Protein AF-A0A392RIN4-F1 (afdb_monomer)

Secondary structure (DSSP, 8-state):
---------------------PPP---------PPPPPPPPP-------TTS--------GGGTSTTHHHHS-----HHHHHHHH---GGGG--

Organism: NCBI:txid97028

Solvent-accessible surface area (backbone atoms only — not comparable to full-atom values): 7156 Å² total; per-residue (Å²): 145,85,87,84,78,75,94,73,92,75,85,83,79,89,72,78,89,77,81,82,80,76,83,88,81,80,76,82,85,86,70,75,91,68,84,74,76,84,79,76,84,75,91,72,84,75,76,78,63,85,80,56,80,70,82,77,81,78,73,64,66,66,80,76,40,84,66,39,54,79,77,52,62,81,88,66,56,81,90,47,39,61,66,73,71,57,60,53,73,79,81,72,76,125

Mean predicted aligned error: 20.98 Å

Sequence (94 aa):
KNKAKGRTTVLSQSGGPGSSSSPGGGHACSSEPKETPQKRQRQDDSVVDLTAGEPKFLLPNCFGARGFFEKFPPRVPDSEKSIILGMTPDARET

Radius of gyration: 28.67 Å; Cα contacts (8 Å, |Δi|>4): 8; chains: 1; bounding box: 62×63×62 Å

Foldseek 3Di:
DDDDDDDDDDPPPPDDPPDDDDDDDDPDPPDDDDDDPDDDDDPPVPDDDPVPPDDPDDDDCLVVDPCSCVVVPDDDPPVCCCVPVVPDPVNVPD

pLDDT: mean 71.5, std 14.83, range [40.31, 94.88]

Structure (mmCIF, N/CA/C/O backbone):
data_AF-A0A392RIN4-F1
#
_entry.id   AF-A0A392RIN4-F1
#
loop_
_atom_site.group_PDB
_atom_site.id
_atom_site.type_symbol
_atom_site.label_atom_id
_atom_site.label_alt_id
_atom_site.label_comp_id
_atom_site.label_asym_id
_atom_site.label_entity_id
_atom_site.label_seq_id
_atom_site.pdbx_PDB_ins_code
_atom_site.Cartn_x
_atom_site.Cartn_y
_atom_site.Cartn_z
_atom_site.occupancy
_atom_site.B_iso_or_equiv
_atom_site.auth_seq_id
_atom_site.auth_comp_id
_atom_site.auth_asym_id
_atom_site.auth_atom_id
_atom_site.pdbx_PDB_model_num
ATOM 1 N N . LYS A 1 1 ? -6.972 41.770 -29.874 1.00 41.69 1 LYS A N 1
ATOM 2 C CA . LYS A 1 1 ? -5.550 41.869 -29.457 1.00 41.69 1 LYS A CA 1
ATOM 3 C C . LYS A 1 1 ? -5.348 41.019 -28.204 1.00 41.69 1 LYS A C 1
ATOM 5 O O . LYS A 1 1 ? -5.529 41.510 -27.102 1.00 41.69 1 LYS A O 1
ATOM 10 N N . ASN A 1 2 ? -5.043 39.740 -28.376 1.00 44.31 2 ASN A N 1
ATOM 11 C CA . ASN A 1 2 ? -4.777 38.770 -27.316 1.00 44.31 2 ASN A CA 1
ATOM 12 C C . ASN A 1 2 ? -3.323 38.300 -27.461 1.00 44.31 2 ASN A C 1
ATOM 14 O O . ASN A 1 2 ? -2.923 37.766 -28.490 1.00 44.31 2 ASN A O 1
ATOM 18 N N .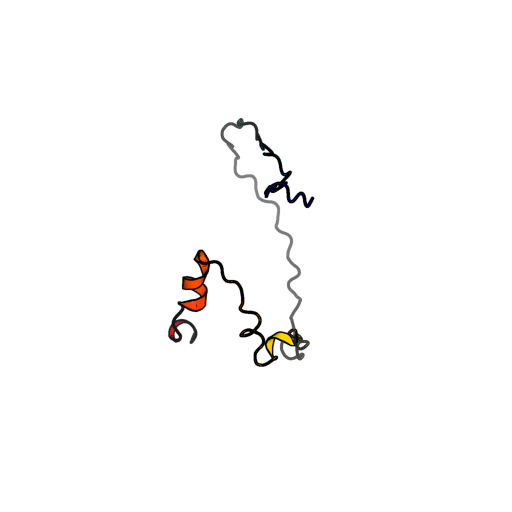 LYS A 1 3 ? -2.511 38.574 -26.440 1.00 43.00 3 LYS A N 1
ATOM 19 C CA . LYS A 1 3 ? -1.100 38.194 -26.359 1.00 43.00 3 LYS A CA 1
ATOM 20 C C . LYS A 1 3 ? -1.009 36.945 -25.487 1.00 43.00 3 LYS A C 1
ATOM 22 O O . LYS A 1 3 ? -1.064 37.063 -24.271 1.00 43.00 3 LYS A O 1
ATOM 27 N N . ALA A 1 4 ? -0.857 35.771 -26.093 1.00 50.81 4 ALA A N 1
ATOM 28 C CA . ALA A 1 4 ? -0.415 34.572 -25.385 1.00 50.81 4 ALA A CA 1
ATOM 29 C C . ALA A 1 4 ? 1.049 34.330 -25.766 1.00 50.81 4 ALA A C 1
ATOM 31 O O . ALA A 1 4 ? 1.366 33.853 -26.853 1.00 50.81 4 ALA A O 1
ATOM 32 N N . LYS A 1 5 ? 1.947 34.789 -24.894 1.00 50.38 5 LYS A N 1
ATOM 33 C CA . LYS A 1 5 ? 3.396 34.688 -25.046 1.00 50.38 5 LYS A CA 1
ATOM 34 C C . LYS A 1 5 ? 3.859 33.409 -24.355 1.00 50.38 5 LYS A C 1
ATOM 36 O O . LYS A 1 5 ? 3.656 33.284 -23.159 1.00 50.38 5 LYS A O 1
ATOM 41 N N . GLY A 1 6 ? 4.502 32.532 -25.123 1.00 46.00 6 GLY A N 1
ATOM 42 C CA . GLY A 1 6 ? 5.620 31.699 -24.678 1.00 46.00 6 GLY A CA 1
ATOM 43 C C . GLY A 1 6 ? 5.348 30.695 -23.560 1.00 46.00 6 GLY A C 1
ATOM 44 O O . GLY A 1 6 ? 5.312 31.027 -22.384 1.00 46.00 6 GLY A O 1
ATOM 45 N N . ARG A 1 7 ? 5.300 29.426 -23.955 1.00 52.88 7 ARG A N 1
ATOM 46 C CA . ARG A 1 7 ? 5.615 28.273 -23.115 1.00 52.88 7 ARG A CA 1
ATOM 47 C C . ARG A 1 7 ? 7.058 28.407 -22.606 1.00 52.88 7 ARG A C 1
ATOM 49 O O . ARG A 1 7 ? 7.981 28.353 -23.413 1.00 52.88 7 ARG A O 1
ATOM 56 N N . THR A 1 8 ? 7.241 28.532 -21.293 1.00 48.03 8 THR A N 1
ATOM 57 C CA . THR A 1 8 ? 8.561 28.431 -20.654 1.00 48.03 8 THR A CA 1
ATOM 58 C C . THR A 1 8 ? 8.460 27.525 -19.435 1.00 48.03 8 THR A C 1
ATOM 60 O O . THR A 1 8 ? 7.909 27.891 -18.401 1.00 48.03 8 THR A O 1
ATOM 63 N N . THR A 1 9 ? 8.999 26.319 -19.583 1.00 53.25 9 THR A N 1
ATOM 64 C CA . THR A 1 9 ? 9.421 25.460 -18.481 1.00 53.25 9 THR A CA 1
ATOM 65 C C . THR A 1 9 ? 10.557 26.168 -17.753 1.00 53.25 9 THR A C 1
ATOM 67 O O . THR A 1 9 ? 11.596 26.413 -18.359 1.00 53.25 9 THR A O 1
ATOM 70 N N . VAL A 1 10 ? 10.388 26.475 -16.468 1.00 46.28 10 VAL A N 1
ATOM 71 C CA . VAL A 1 10 ? 11.530 26.732 -15.583 1.00 46.28 10 VAL A CA 1
ATOM 72 C C . VAL A 1 10 ? 11.347 25.875 -14.342 1.00 46.28 10 VAL A C 1
ATOM 74 O O . VAL A 1 10 ? 10.593 26.187 -13.426 1.00 46.28 10 VAL A O 1
ATOM 77 N N . LEU A 1 11 ? 12.014 24.728 -14.390 1.00 53.56 11 LEU A N 1
ATOM 78 C CA . LEU A 1 11 ? 12.331 23.894 -13.249 1.00 53.56 11 LEU A CA 1
ATOM 79 C C . LEU A 1 11 ? 13.356 24.667 -12.409 1.00 53.56 11 LEU A C 1
ATOM 81 O O . LEU A 1 11 ? 14.539 24.663 -12.731 1.00 53.56 11 LEU A O 1
ATOM 85 N N . SER A 1 12 ? 12.918 25.352 -11.356 1.00 40.31 12 SER A N 1
ATOM 86 C CA . SER A 1 12 ? 13.838 25.957 -10.387 1.00 40.31 12 SER A CA 1
ATOM 87 C C . SER A 1 12 ? 14.127 24.955 -9.274 1.00 40.31 12 SER A C 1
ATOM 89 O O . SER A 1 12 ? 13.586 25.043 -8.177 1.00 40.31 12 SER A O 1
ATOM 91 N N . GLN A 1 13 ? 14.967 23.964 -9.579 1.00 53.97 13 GLN A N 1
ATOM 92 C CA . GLN A 1 13 ? 15.692 23.203 -8.564 1.00 53.97 13 GLN A CA 1
ATOM 93 C C . GLN A 1 13 ? 16.913 24.033 -8.156 1.00 53.97 13 GLN A C 1
ATOM 95 O O . GLN A 1 13 ? 17.931 24.029 -8.842 1.00 53.97 13 GLN A O 1
ATOM 100 N N . SER A 1 14 ? 16.822 24.774 -7.054 1.00 57.53 14 SER A N 1
ATOM 101 C CA . SER A 1 14 ? 17.998 25.370 -6.415 1.00 57.53 14 SER A CA 1
ATOM 102 C C . SER A 1 14 ? 18.498 24.435 -5.314 1.00 57.53 14 SER A C 1
ATOM 104 O O . SER A 1 14 ? 18.189 24.616 -4.139 1.00 57.53 14 SER A O 1
ATOM 106 N N . GLY A 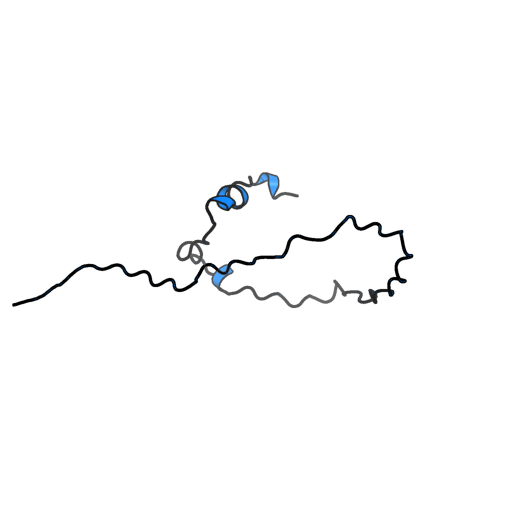1 15 ? 19.252 23.413 -5.711 1.00 52.22 15 GLY A N 1
ATOM 107 C CA . GLY A 1 15 ? 20.066 22.590 -4.821 1.00 52.22 15 GLY A CA 1
ATOM 108 C C . GLY A 1 15 ? 21.435 22.449 -5.466 1.00 52.22 15 GLY A C 1
ATOM 109 O O . GLY A 1 15 ? 21.604 21.646 -6.377 1.00 52.22 15 GLY A O 1
ATOM 110 N N . GLY A 1 16 ? 22.372 23.318 -5.085 1.00 59.19 16 GLY A N 1
ATOM 111 C CA . GLY A 1 16 ? 23.713 23.336 -5.661 1.00 59.19 16 GLY A CA 1
ATOM 112 C C . GLY A 1 16 ? 24.500 22.052 -5.359 1.00 59.19 16 GLY A C 1
ATOM 113 O O . GLY A 1 16 ? 24.191 21.354 -4.390 1.00 59.19 16 GLY A O 1
ATOM 114 N N . PRO A 1 17 ? 25.535 21.741 -6.158 1.00 61.47 17 PRO A N 1
ATOM 115 C CA . PRO A 1 17 ? 26.454 20.650 -5.875 1.00 61.47 17 PRO A CA 1
ATOM 116 C C . PRO A 1 17 ? 27.266 20.994 -4.622 1.00 61.47 17 PRO A C 1
ATOM 118 O O . PRO A 1 17 ? 28.251 21.727 -4.674 1.00 61.47 17 PRO A O 1
ATOM 121 N N . GLY A 1 18 ? 26.836 20.477 -3.473 1.00 45.66 18 GLY A N 1
ATOM 122 C CA . GLY A 1 18 ? 27.663 20.435 -2.276 1.00 45.66 18 GLY A CA 1
ATOM 123 C C . GLY A 1 18 ? 28.785 19.429 -2.501 1.00 45.66 18 GLY A C 1
ATOM 124 O O . GLY A 1 18 ? 28.592 18.231 -2.309 1.00 45.66 18 GLY A O 1
ATOM 125 N N . SER A 1 19 ? 29.950 19.898 -2.948 1.00 56.91 19 SER A N 1
ATOM 126 C CA . SER A 1 19 ? 31.160 19.083 -2.957 1.00 56.91 19 SER A CA 1
ATOM 127 C C . SER A 1 19 ? 31.575 18.816 -1.509 1.00 56.91 19 SER A C 1
ATOM 129 O O . SER A 1 19 ? 32.053 19.717 -0.820 1.00 56.91 19 SER A O 1
ATOM 131 N N . SER A 1 20 ? 31.403 17.586 -1.035 1.00 61.38 20 SER A N 1
ATOM 132 C CA . SER A 1 20 ? 32.101 17.120 0.161 1.00 61.38 20 SER A CA 1
ATOM 133 C C . SER A 1 20 ? 33.513 16.714 -0.251 1.00 61.38 20 SER A C 1
ATOM 135 O O . SER A 1 20 ? 33.708 15.686 -0.898 1.00 61.38 20 SER A O 1
ATOM 137 N N . SER A 1 21 ? 34.498 17.543 0.079 1.00 63.41 21 SER A N 1
ATOM 138 C CA . SER A 1 21 ? 35.916 17.205 -0.022 1.00 63.41 21 SER A CA 1
ATOM 139 C C . SER A 1 21 ? 36.409 16.747 1.351 1.00 63.41 21 SER A C 1
ATOM 141 O O . SER A 1 21 ? 36.700 17.574 2.215 1.00 63.41 21 SER A O 1
ATOM 143 N N . SER A 1 22 ? 36.497 15.437 1.575 1.00 64.50 22 SER A N 1
ATOM 144 C CA . SER A 1 22 ? 37.237 14.897 2.721 1.00 64.50 22 SER A CA 1
ATOM 145 C C . SER A 1 22 ? 38.731 14.880 2.377 1.00 64.50 22 SER A C 1
ATOM 147 O O . SER A 1 22 ? 39.086 14.385 1.305 1.00 64.50 22 SER A O 1
ATOM 149 N N . PRO A 1 23 ? 39.623 15.419 3.226 1.00 63.94 23 PRO A N 1
ATOM 150 C CA . PRO A 1 23 ? 41.049 15.396 2.941 1.00 63.94 23 PRO A CA 1
ATOM 151 C C . PRO A 1 23 ? 41.555 13.952 2.997 1.00 63.94 23 PRO A C 1
ATOM 153 O O . PRO A 1 23 ? 41.356 13.245 3.984 1.00 63.94 23 PRO A O 1
ATOM 156 N N . GLY A 1 24 ? 42.211 13.512 1.924 1.00 56.53 24 GLY A N 1
ATOM 157 C CA . GLY A 1 24 ? 43.036 12.313 1.952 1.00 56.53 24 GLY A CA 1
ATOM 158 C C . GLY A 1 24 ? 44.255 12.549 2.842 1.00 56.53 24 GLY A C 1
ATOM 159 O O . GLY A 1 24 ? 44.967 13.536 2.671 1.00 56.53 24 GLY A O 1
ATOM 160 N N . GLY A 1 25 ? 44.495 11.642 3.786 1.00 58.16 25 GLY A N 1
ATOM 161 C CA . GLY A 1 25 ? 45.705 11.635 4.604 1.00 58.16 25 GLY A CA 1
ATOM 162 C C . GLY A 1 25 ? 45.528 10.813 5.875 1.00 58.16 25 GLY A C 1
ATOM 163 O O . GLY A 1 25 ? 44.770 11.195 6.758 1.00 58.16 25 GLY A O 1
ATOM 164 N N . GLY A 1 26 ? 46.235 9.688 5.977 1.00 56.72 26 GLY A N 1
ATOM 165 C CA . GLY A 1 26 ? 46.234 8.878 7.193 1.00 56.72 26 GLY A CA 1
ATOM 166 C C . GLY A 1 26 ? 46.852 7.504 6.996 1.00 56.72 26 GLY A C 1
ATOM 167 O O . GLY A 1 26 ? 46.145 6.525 6.809 1.00 56.72 26 GLY A O 1
ATOM 168 N N . HIS A 1 27 ? 48.181 7.481 7.007 1.00 58.53 27 HIS A N 1
ATOM 169 C CA . HIS A 1 27 ? 49.072 6.335 7.175 1.00 58.53 27 HIS A CA 1
ATOM 170 C C . HIS A 1 27 ? 48.479 5.168 7.996 1.00 58.53 27 HIS A C 1
ATOM 172 O O . HIS A 1 27 ? 47.787 5.390 8.987 1.00 58.53 27 HIS A O 1
ATOM 178 N N . ALA A 1 28 ? 48.807 3.939 7.578 1.00 56.41 28 ALA A N 1
ATOM 179 C CA . ALA A 1 28 ? 48.491 2.659 8.213 1.00 56.41 28 ALA A CA 1
ATOM 180 C C . ALA A 1 28 ? 48.208 2.751 9.726 1.00 56.41 28 ALA A C 1
ATOM 182 O O . ALA A 1 28 ? 49.069 3.150 10.515 1.00 56.41 28 ALA A O 1
ATOM 183 N N . CYS A 1 29 ? 47.003 2.342 10.132 1.00 55.41 29 CYS A N 1
ATOM 184 C CA . CYS A 1 29 ? 46.654 2.195 11.539 1.00 55.41 29 CYS A CA 1
ATOM 185 C C . CYS A 1 29 ? 47.308 0.916 12.079 1.00 55.41 29 CYS A C 1
ATOM 187 O O . CYS A 1 29 ? 46.694 -0.148 12.103 1.00 55.41 29 CYS A O 1
ATOM 189 N N . SER A 1 30 ? 48.568 1.018 12.502 1.00 64.50 30 SER A N 1
ATOM 190 C CA . SER A 1 30 ? 49.155 0.043 13.420 1.00 64.50 30 SER A CA 1
ATOM 191 C C . SER A 1 30 ? 48.516 0.261 14.789 1.00 64.50 30 SER A C 1
ATOM 193 O O . SER A 1 30 ? 49.021 1.029 15.605 1.00 64.50 30 SER A O 1
ATOM 195 N N . SER A 1 31 ? 47.357 -0.351 15.015 1.00 66.31 31 SER A N 1
ATOM 196 C CA . SER A 1 31 ? 46.756 -0.439 16.342 1.00 66.31 31 SER A CA 1
ATOM 197 C C . SER A 1 31 ? 47.092 -1.811 16.914 1.00 66.31 31 SER A C 1
ATOM 199 O O . SER A 1 31 ? 46.585 -2.833 16.458 1.00 66.31 31 SER A O 1
ATOM 201 N N . GLU A 1 32 ? 47.996 -1.842 17.893 1.00 71.81 32 GLU A N 1
ATOM 202 C CA . GLU A 1 32 ? 48.180 -3.028 18.727 1.00 71.81 32 GLU A CA 1
ATOM 203 C C . GLU A 1 32 ? 46.849 -3.354 19.434 1.00 71.81 32 GLU A C 1
ATOM 205 O O . GLU A 1 32 ? 46.136 -2.419 19.828 1.00 71.81 32 GLU A O 1
ATOM 210 N N . PRO A 1 33 ? 46.474 -4.638 19.603 1.00 64.00 33 PRO A N 1
ATOM 211 C CA . PRO A 1 33 ? 45.216 -5.000 20.247 1.00 64.00 33 PRO A CA 1
ATOM 212 C C . PRO A 1 33 ? 45.229 -4.575 21.720 1.00 64.00 33 PRO A C 1
ATOM 214 O O . PRO A 1 33 ? 45.765 -5.262 22.586 1.00 64.00 33 PRO A O 1
ATOM 217 N N . LYS A 1 34 ? 44.639 -3.417 22.019 1.00 74.31 34 LYS A N 1
ATOM 218 C CA . LYS A 1 34 ? 44.371 -2.988 23.391 1.00 74.31 34 LYS A CA 1
ATOM 219 C C . LYS A 1 34 ? 43.118 -3.706 23.889 1.00 74.31 34 LYS A C 1
ATOM 221 O O . LYS A 1 34 ? 42.113 -3.732 23.181 1.00 74.31 34 LYS A O 1
ATOM 226 N N . GLU A 1 35 ? 43.187 -4.279 25.092 1.00 77.00 35 GLU A N 1
ATOM 227 C CA . GLU A 1 35 ? 42.070 -4.992 25.720 1.00 77.00 35 GLU A CA 1
ATOM 228 C C . GLU A 1 35 ? 40.794 -4.138 25.680 1.00 77.00 35 GLU A C 1
ATOM 230 O O . GLU A 1 35 ? 40.776 -2.977 26.103 1.00 77.00 35 GLU A O 1
ATOM 235 N N . THR A 1 36 ? 39.731 -4.707 25.110 1.00 74.62 36 THR A N 1
ATOM 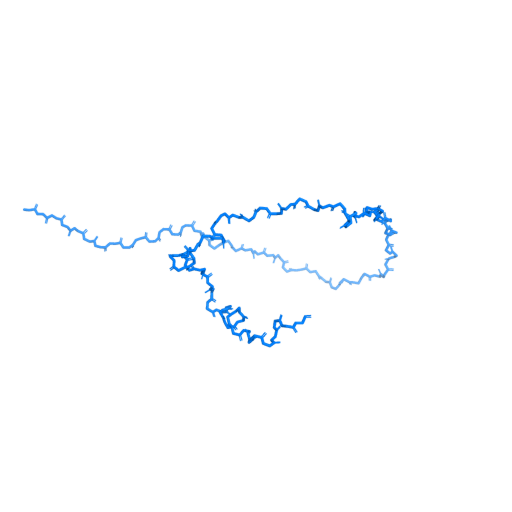236 C CA . THR A 1 36 ? 38.440 -4.036 24.977 1.00 74.62 36 THR A CA 1
ATOM 237 C C . THR A 1 36 ? 37.814 -3.814 26.354 1.00 74.62 36 THR A C 1
ATOM 239 O O . THR A 1 36 ? 37.720 -4.776 27.118 1.00 74.62 36 THR A O 1
ATOM 242 N N . PRO A 1 37 ? 37.322 -2.598 26.666 1.00 81.62 37 PRO A N 1
ATOM 243 C CA . PRO A 1 37 ? 36.637 -2.317 27.924 1.00 81.62 37 PRO A CA 1
ATOM 244 C C . PRO A 1 37 ? 35.506 -3.311 28.206 1.00 81.62 37 PRO A C 1
ATOM 246 O O . PRO A 1 37 ? 34.760 -3.684 27.297 1.00 81.62 37 PRO A O 1
ATOM 249 N N . GLN A 1 38 ? 35.356 -3.703 29.475 1.00 83.00 38 GLN A N 1
ATOM 250 C CA . GLN A 1 38 ? 34.326 -4.651 29.895 1.00 83.00 38 GLN A CA 1
ATOM 251 C C . GLN A 1 38 ? 32.929 -4.179 29.454 1.00 83.00 38 GLN A C 1
ATOM 253 O O . GLN A 1 38 ? 32.481 -3.074 29.778 1.00 83.00 38 GLN A O 1
ATOM 258 N N . LYS A 1 39 ? 32.227 -5.031 28.699 1.00 81.00 39 LYS A N 1
ATOM 259 C CA . LYS A 1 39 ? 30.869 -4.758 28.224 1.00 81.00 39 LYS A CA 1
ATOM 260 C C . LYS A 1 39 ? 29.926 -4.780 29.432 1.00 81.00 39 LYS A C 1
ATOM 262 O O . LYS A 1 39 ? 29.821 -5.799 30.107 1.00 81.00 39 LYS A O 1
ATOM 267 N N . ARG A 1 40 ? 29.237 -3.668 29.711 1.00 82.19 40 ARG A N 1
ATOM 268 C CA . ARG A 1 40 ? 28.214 -3.621 30.770 1.00 82.19 40 ARG A CA 1
ATOM 269 C C . ARG A 1 40 ? 27.137 -4.672 30.493 1.00 82.19 40 ARG A C 1
ATOM 271 O O . ARG A 1 40 ? 26.693 -4.801 29.350 1.00 82.19 40 ARG A O 1
ATOM 278 N N . GLN A 1 41 ? 26.712 -5.386 31.534 1.00 81.56 41 GLN A N 1
ATOM 279 C CA . GLN A 1 41 ? 25.596 -6.323 31.449 1.00 81.56 41 GLN A CA 1
ATOM 280 C C . GLN A 1 41 ? 24.331 -5.556 31.051 1.00 81.56 41 GLN A C 1
ATOM 282 O O . GLN A 1 41 ? 23.981 -4.544 31.664 1.00 81.56 41 GLN A O 1
ATOM 287 N N . ARG A 1 42 ? 23.682 -6.000 29.973 1.00 81.50 42 ARG A N 1
ATOM 288 C CA . ARG A 1 42 ? 22.388 -5.466 29.546 1.00 81.50 42 ARG A CA 1
ATOM 289 C C . ARG A 1 42 ? 21.348 -5.938 30.565 1.00 81.50 42 ARG A C 1
ATOM 291 O O . ARG A 1 42 ? 21.334 -7.123 30.879 1.00 81.50 42 ARG A O 1
ATOM 298 N N . GLN A 1 43 ? 20.509 -5.036 31.078 1.00 77.25 43 GLN A N 1
ATOM 299 C CA . GLN A 1 43 ? 19.269 -5.463 31.730 1.00 77.25 43 GLN A CA 1
ATOM 300 C C . GLN A 1 43 ? 18.379 -6.046 30.635 1.00 77.25 43 GLN A C 1
ATOM 302 O O . GLN A 1 43 ? 17.853 -5.302 29.809 1.00 77.25 43 GLN A O 1
ATOM 307 N N . ASP A 1 44 ? 18.308 -7.370 30.584 1.00 70.81 44 ASP A N 1
ATOM 308 C CA . ASP A 1 44 ? 17.472 -8.118 29.641 1.00 70.81 44 ASP A CA 1
ATOM 309 C C . ASP A 1 44 ? 16.277 -8.775 30.357 1.00 70.81 44 ASP A C 1
ATOM 311 O O . ASP A 1 44 ? 15.491 -9.478 29.744 1.00 70.81 44 ASP A O 1
ATOM 315 N N . ASP A 1 45 ? 16.085 -8.499 31.653 1.00 68.44 45 ASP A N 1
ATOM 316 C CA . ASP A 1 45 ? 15.086 -9.163 32.508 1.00 68.44 45 ASP A CA 1
ATOM 317 C C . ASP A 1 45 ? 13.631 -8.730 32.236 1.00 68.44 45 ASP A C 1
ATOM 319 O O . ASP A 1 45 ? 12.718 -9.041 33.002 1.00 68.44 45 ASP A O 1
ATOM 323 N N . SER A 1 46 ? 13.387 -8.005 31.143 1.00 70.94 46 SER A N 1
ATOM 324 C CA . SER A 1 46 ? 12.039 -7.672 30.690 1.00 70.94 46 SER A CA 1
ATOM 325 C C . SER A 1 46 ? 11.411 -8.886 30.004 1.00 70.94 46 SER A C 1
ATOM 327 O O . SER A 1 46 ? 11.407 -8.989 28.776 1.00 70.94 46 SER A O 1
ATOM 329 N N . VAL A 1 47 ? 10.842 -9.795 30.793 1.00 75.88 47 VAL A N 1
ATOM 330 C CA . VAL A 1 47 ? 9.995 -10.875 30.276 1.00 75.88 47 VAL A CA 1
ATOM 331 C C . VAL A 1 47 ? 8.681 -10.258 29.791 1.00 75.88 47 VAL A C 1
ATOM 333 O O . VAL A 1 47 ? 7.854 -9.829 30.593 1.00 75.88 47 VAL A O 1
ATOM 336 N N . VAL A 1 48 ? 8.507 -10.173 28.471 1.00 77.62 48 VAL A N 1
ATOM 337 C CA . VAL A 1 48 ? 7.233 -9.777 27.859 1.00 77.62 48 VAL A CA 1
ATOM 338 C C . VAL A 1 48 ? 6.251 -10.928 28.053 1.00 77.62 48 VAL A C 1
ATOM 340 O O . VAL A 1 48 ? 6.493 -12.042 27.585 1.00 77.62 48 VAL A O 1
ATOM 343 N N . ASP A 1 49 ? 5.164 -10.674 28.778 1.00 77.19 49 ASP A N 1
ATOM 344 C CA . ASP A 1 49 ? 4.090 -11.644 28.958 1.00 77.19 49 ASP A CA 1
ATO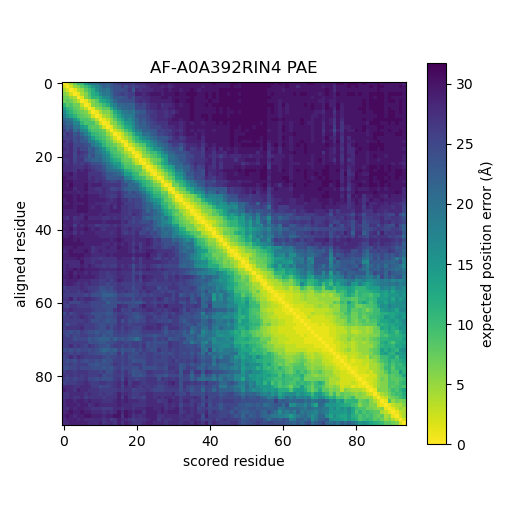M 345 C C . ASP A 1 49 ? 3.307 -11.803 27.649 1.00 77.19 49 ASP A C 1
ATOM 347 O O . ASP A 1 49 ? 2.474 -10.972 27.307 1.00 77.19 49 ASP A O 1
ATOM 351 N N . LEU A 1 50 ? 3.560 -12.897 26.931 1.00 77.25 50 LEU A N 1
ATOM 352 C CA . LEU A 1 50 ? 2.866 -13.229 25.682 1.00 77.25 50 LEU A CA 1
ATOM 353 C C . LEU A 1 50 ? 1.400 -13.656 25.908 1.00 77.25 50 LEU A C 1
ATOM 355 O O . LEU A 1 50 ? 0.663 -13.845 24.939 1.00 77.25 50 LEU A O 1
ATOM 359 N N . THR A 1 51 ? 0.987 -13.866 27.166 1.00 74.19 51 THR A N 1
ATOM 360 C CA . THR A 1 51 ? -0.394 -14.209 27.548 1.00 74.19 51 THR A CA 1
ATOM 361 C C . THR A 1 51 ? -1.235 -12.977 27.870 1.00 74.19 51 THR A C 1
ATOM 363 O O . THR A 1 51 ? -2.461 -13.015 27.716 1.00 74.19 51 THR A O 1
ATOM 366 N N . ALA A 1 52 ? -0.595 -11.862 28.238 1.00 75.44 52 ALA A N 1
ATOM 367 C CA . ALA A 1 52 ? -1.230 -10.559 28.224 1.00 75.44 52 ALA A CA 1
ATOM 368 C C . ALA A 1 52 ? -1.556 -10.227 26.766 1.00 75.44 52 ALA A C 1
ATOM 370 O O . ALA A 1 52 ? -0.677 -10.135 25.915 1.00 75.44 52 ALA A O 1
ATOM 371 N N . GLY A 1 53 ? -2.846 -10.104 26.453 1.00 75.19 53 GLY A N 1
ATOM 372 C CA . GLY A 1 53 ? -3.273 -9.749 25.107 1.00 75.19 53 GLY 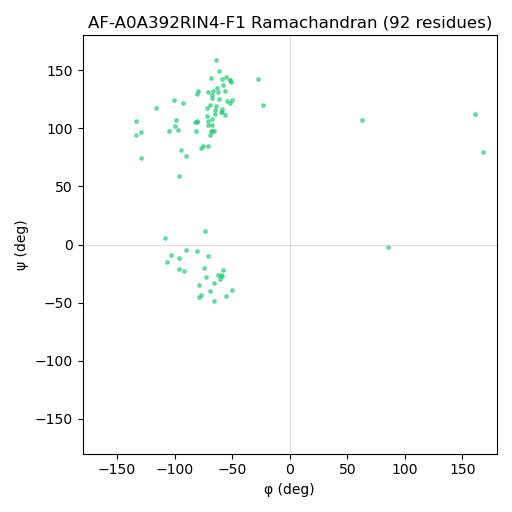A CA 1
ATOM 373 C C . GLY A 1 53 ? -2.627 -8.431 24.692 1.00 75.19 53 GLY A C 1
ATOM 374 O O . GLY A 1 53 ? -2.959 -7.384 25.248 1.00 75.19 53 GLY A O 1
ATOM 375 N N . GLU A 1 54 ? -1.719 -8.496 23.721 1.00 78.38 54 GLU A N 1
ATOM 376 C CA . GLU A 1 54 ? -1.086 -7.318 23.141 1.00 78.38 54 GLU A CA 1
ATOM 377 C C . GLU A 1 54 ? -2.160 -6.314 22.691 1.00 78.38 54 GLU A C 1
ATOM 379 O O . GLU A 1 54 ? -3.208 -6.715 22.153 1.00 78.38 54 GLU A O 1
ATOM 384 N N . PRO A 1 55 ? -1.935 -5.000 22.875 1.00 79.62 55 PRO A N 1
ATOM 385 C CA . PRO A 1 55 ? -2.799 -3.990 22.292 1.00 79.62 55 PRO A CA 1
ATOM 386 C C . PRO A 1 55 ? -2.953 -4.272 20.798 1.00 79.62 55 PRO A C 1
ATOM 388 O O . PRO A 1 55 ? -1.970 -4.328 20.057 1.00 79.62 55 PRO A O 1
ATOM 391 N N . LYS A 1 56 ? -4.195 -4.461 20.336 1.00 79.38 56 LYS A N 1
ATOM 392 C CA . LYS A 1 56 ? -4.455 -4.685 18.911 1.00 79.38 56 LYS A CA 1
ATOM 393 C C . LYS A 1 56 ? -3.937 -3.478 18.144 1.00 79.38 56 LYS A C 1
ATOM 395 O O . LYS A 1 56 ? -4.475 -2.379 18.280 1.00 79.38 56 LYS A O 1
ATOM 400 N N . PHE A 1 57 ? -2.909 -3.692 17.332 1.00 79.81 57 PHE A N 1
ATOM 401 C CA . PHE A 1 57 ? -2.419 -2.670 16.427 1.00 79.81 57 PHE A CA 1
ATOM 402 C C . PHE A 1 57 ? -3.555 -2.278 15.476 1.00 79.81 57 PHE A C 1
ATOM 404 O O . PHE A 1 57 ? -4.042 -3.095 14.692 1.00 79.81 57 PHE A O 1
ATOM 411 N N . LEU A 1 58 ? -4.025 -1.037 15.585 1.00 86.50 58 LEU A N 1
ATOM 412 C CA . LEU A 1 58 ? -5.090 -0.531 14.731 1.00 86.50 58 LEU A CA 1
ATOM 413 C C . LEU A 1 58 ? -4.479 -0.128 13.393 1.00 86.50 58 LEU A C 1
ATOM 415 O O . LEU A 1 58 ? -3.800 0.892 13.285 1.00 86.50 58 LEU A O 1
ATOM 419 N N . LEU A 1 59 ? -4.726 -0.936 12.364 1.00 86.19 59 LEU A N 1
ATOM 420 C CA . LEU A 1 59 ? -4.369 -0.558 11.006 1.00 86.19 59 LEU A CA 1
ATOM 421 C C . LEU A 1 59 ? -5.246 0.615 10.543 1.00 86.19 59 LEU A C 1
ATOM 423 O O . LEU A 1 59 ? -6.442 0.652 10.848 1.00 86.19 59 LEU A O 1
ATOM 427 N N . PRO A 1 60 ? -4.688 1.560 9.770 1.00 90.00 60 PRO A N 1
ATOM 428 C CA . PRO A 1 60 ? -5.485 2.575 9.101 1.00 90.00 60 PRO A CA 1
ATOM 429 C C . PRO A 1 60 ? -6.645 1.951 8.310 1.00 90.00 60 PRO A C 1
ATOM 431 O O . PRO A 1 60 ? -6.480 0.938 7.632 1.00 90.00 60 PRO A O 1
ATOM 434 N N . ASN A 1 61 ? -7.821 2.581 8.345 1.00 86.69 61 ASN A N 1
ATOM 435 C CA . ASN A 1 61 ? -9.033 2.041 7.713 1.00 86.69 61 ASN A CA 1
ATOM 436 C C . ASN A 1 61 ? -8.873 1.778 6.198 1.00 86.69 61 ASN A C 1
ATOM 438 O O . ASN A 1 61 ? -9.576 0.952 5.622 1.00 86.69 61 ASN A O 1
ATOM 442 N N . CYS A 1 62 ? -7.918 2.443 5.541 1.00 86.50 62 CYS A N 1
ATOM 443 C CA . CYS A 1 62 ? -7.612 2.214 4.132 1.00 86.50 62 CYS A CA 1
ATOM 444 C C . CYS A 1 62 ? -7.208 0.766 3.808 1.00 86.50 62 CYS A C 1
ATOM 446 O O . CYS A 1 62 ? -7.470 0.324 2.695 1.00 86.50 62 CYS A O 1
ATOM 448 N N . PHE A 1 63 ? -6.646 0.011 4.759 1.00 85.94 63 PHE A N 1
ATOM 449 C CA . PHE A 1 63 ? -6.272 -1.391 4.537 1.00 85.94 63 PHE A CA 1
ATOM 450 C C . PHE A 1 63 ? -7.480 -2.338 4.469 1.00 85.94 63 PHE A C 1
ATOM 452 O O . PHE A 1 63 ? -7.410 -3.364 3.800 1.00 85.94 63 PHE A O 1
ATOM 459 N N . GLY A 1 64 ? -8.586 -2.002 5.141 1.00 87.50 64 GLY A N 1
ATOM 460 C CA . GLY A 1 64 ? -9.833 -2.779 5.105 1.00 87.50 64 GLY A CA 1
ATOM 461 C C . GLY A 1 64 ? -10.861 -2.254 4.098 1.00 87.50 64 GLY A C 1
ATOM 462 O O . GLY A 1 64 ? -11.863 -2.916 3.822 1.00 87.50 64 GLY A O 1
ATOM 463 N N . ALA A 1 65 ? -10.636 -1.059 3.550 1.00 92.69 65 ALA A N 1
ATOM 464 C CA . ALA A 1 65 ? -11.539 -0.431 2.602 1.00 92.69 65 ALA A CA 1
ATOM 465 C C . ALA A 1 65 ? -11.482 -1.143 1.242 1.00 92.69 65 ALA A C 1
ATOM 467 O O . ALA A 1 65 ? -10.505 -1.052 0.498 1.00 92.69 65 ALA A O 1
ATOM 468 N N . ARG A 1 66 ? -12.573 -1.832 0.893 1.00 94.19 66 ARG A N 1
ATOM 469 C CA . ARG A 1 66 ? -12.738 -2.483 -0.414 1.00 94.19 66 ARG A CA 1
ATOM 470 C C . ARG A 1 66 ? -12.573 -1.456 -1.540 1.00 94.19 66 ARG A C 1
ATOM 472 O O . ARG A 1 66 ? -13.202 -0.400 -1.490 1.00 94.19 66 ARG A O 1
ATOM 479 N N . GLY A 1 67 ? -11.770 -1.759 -2.558 1.00 93.19 67 GLY A N 1
ATOM 480 C CA . GLY A 1 67 ? -11.546 -0.840 -3.678 1.00 93.19 67 GLY A CA 1
ATOM 481 C C . GLY A 1 67 ? -10.446 0.209 -3.444 1.00 93.19 67 GLY A C 1
ATOM 482 O O . GLY A 1 67 ? -10.202 1.037 -4.326 1.00 93.19 67 GLY A O 1
ATOM 483 N N . PHE A 1 68 ? -9.815 0.252 -2.261 1.00 94.19 68 PHE A N 1
ATOM 484 C CA . PHE A 1 68 ? -8.847 1.302 -1.935 1.00 94.19 68 PHE A CA 1
ATOM 485 C C . PHE A 1 68 ? -7.590 1.228 -2.806 1.00 94.19 68 PHE A C 1
ATOM 487 O O . PHE A 1 68 ? -7.201 2.242 -3.385 1.00 94.19 68 PHE A O 1
ATOM 494 N N . PHE A 1 69 ? -6.980 0.050 -2.939 1.00 90.38 69 PHE A N 1
ATOM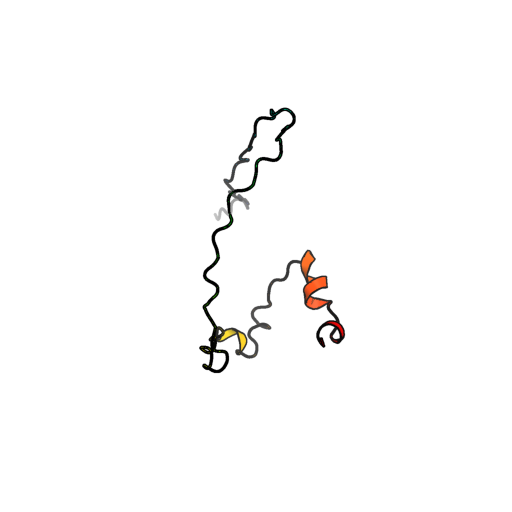 495 C CA . PHE A 1 69 ? -5.762 -0.120 -3.739 1.00 90.38 69 PHE A CA 1
ATOM 496 C C . PHE A 1 69 ? -6.034 -0.091 -5.246 1.00 90.38 69 PHE A C 1
ATOM 498 O O . PHE A 1 69 ? -5.143 0.224 -6.026 1.00 90.38 69 PHE A O 1
ATOM 505 N N . GLU A 1 70 ? -7.269 -0.336 -5.668 1.00 91.88 70 GLU A N 1
ATOM 506 C CA . GLU A 1 70 ? -7.712 -0.168 -7.048 1.00 91.88 70 GLU A CA 1
ATOM 507 C C . GLU A 1 70 ? -7.763 1.317 -7.428 1.00 91.88 70 GLU A C 1
ATOM 509 O O . GLU A 1 70 ? -7.356 1.697 -8.526 1.00 91.88 70 GLU A O 1
ATOM 514 N N . LYS A 1 71 ? -8.221 2.176 -6.506 1.00 94.88 71 LYS A N 1
ATOM 515 C CA . LYS A 1 71 ? -8.236 3.635 -6.699 1.00 94.88 71 LYS A CA 1
ATOM 516 C C . LYS A 1 71 ? -6.861 4.268 -6.473 1.00 94.88 71 LYS A C 1
ATOM 518 O O . LYS A 1 71 ? -6.520 5.253 -7.128 1.00 94.88 71 LYS A O 1
ATOM 523 N N . PHE A 1 72 ? -6.095 3.721 -5.536 1.00 91.50 72 PHE A N 1
ATOM 524 C CA . PHE A 1 72 ? -4.794 4.226 -5.112 1.00 91.50 72 PHE A CA 1
ATOM 525 C C . PHE A 1 72 ? -3.758 3.095 -5.140 1.00 91.50 72 PHE A C 1
ATOM 527 O O . PHE A 1 72 ? -3.379 2.580 -4.083 1.00 91.50 72 PHE A O 1
ATOM 534 N N . PRO A 1 73 ? -3.295 2.689 -6.336 1.00 89.38 73 PRO A N 1
ATOM 535 C CA . PRO A 1 73 ? -2.348 1.593 -6.456 1.00 89.38 73 PRO A CA 1
ATOM 536 C C . PRO A 1 73 ? -1.031 1.946 -5.756 1.00 89.38 73 PRO A C 1
ATOM 538 O O . PRO A 1 73 ? -0.515 3.057 -5.937 1.00 89.38 73 PRO A O 1
ATOM 541 N N . PRO A 1 74 ? -0.461 1.022 -4.963 1.00 84.75 74 PRO A N 1
ATOM 542 C CA . PRO A 1 74 ? 0.811 1.255 -4.306 1.00 84.75 74 PRO A CA 1
ATOM 543 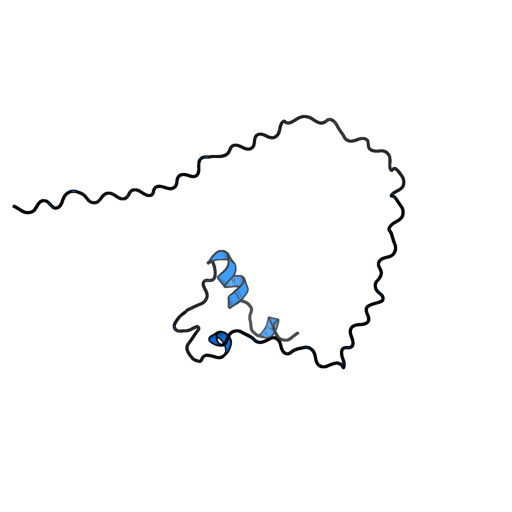C C . PRO A 1 74 ? 1.897 1.448 -5.366 1.00 84.75 74 PRO A C 1
ATOM 545 O O . PRO A 1 74 ? 2.017 0.680 -6.324 1.00 84.75 74 PRO A O 1
ATOM 548 N N . ARG A 1 75 ? 2.692 2.507 -5.209 1.00 89.50 75 ARG A N 1
ATOM 549 C CA . ARG A 1 75 ? 3.771 2.815 -6.142 1.00 89.50 75 ARG A CA 1
ATOM 550 C C . ARG A 1 75 ? 4.983 1.970 -5.781 1.00 89.50 75 ARG A C 1
ATOM 552 O O . ARG A 1 75 ? 5.667 2.260 -4.810 1.00 89.50 75 ARG A O 1
ATOM 559 N N . VAL A 1 76 ? 5.241 0.947 -6.581 1.00 86.12 76 VAL A N 1
ATOM 560 C CA . VAL A 1 76 ? 6.451 0.132 -6.470 1.00 86.12 76 VAL A CA 1
ATOM 561 C C . VAL A 1 76 ? 7.440 0.591 -7.545 1.00 86.12 76 VAL A C 1
ATOM 563 O O . VAL A 1 76 ? 7.050 0.624 -8.720 1.00 86.12 76 VAL A O 1
ATOM 566 N N . PRO A 1 77 ? 8.679 0.977 -7.189 1.00 88.81 77 PRO A N 1
ATOM 567 C CA . PRO A 1 77 ? 9.729 1.259 -8.164 1.00 88.81 77 PRO A CA 1
ATOM 568 C C . PRO A 1 77 ? 9.946 0.070 -9.103 1.00 88.81 77 PRO A C 1
ATOM 570 O O . PRO A 1 77 ? 9.870 -1.081 -8.678 1.00 88.81 77 PRO A O 1
ATOM 573 N N . ASP A 1 78 ? 10.248 0.322 -10.378 1.00 86.12 78 ASP A N 1
ATOM 574 C CA . ASP A 1 78 ? 10.400 -0.761 -11.361 1.00 86.12 78 ASP A CA 1
ATOM 575 C C . ASP A 1 78 ? 11.519 -1.747 -10.990 1.00 86.12 78 ASP A C 1
ATOM 577 O O . ASP A 1 78 ? 11.394 -2.940 -11.256 1.00 86.12 78 ASP A O 1
ATOM 581 N N . SER A 1 79 ? 12.557 -1.272 -10.293 1.00 90.31 79 SER A N 1
ATOM 582 C CA . SER A 1 79 ? 13.638 -2.097 -9.740 1.00 90.31 79 SER A CA 1
ATOM 583 C C . SER A 1 79 ? 13.172 -3.118 -8.699 1.00 90.31 79 SER A C 1
ATOM 585 O O . SER A 1 79 ? 13.823 -4.141 -8.518 1.00 90.31 79 SER A O 1
ATOM 587 N N . GLU A 1 80 ? 12.062 -2.849 -8.010 1.00 87.94 80 GLU A N 1
ATOM 588 C CA . GLU A 1 80 ? 11.562 -3.660 -6.893 1.00 87.94 80 GLU A CA 1
ATOM 589 C C . GLU A 1 80 ? 10.325 -4.485 -7.268 1.00 87.94 80 GLU A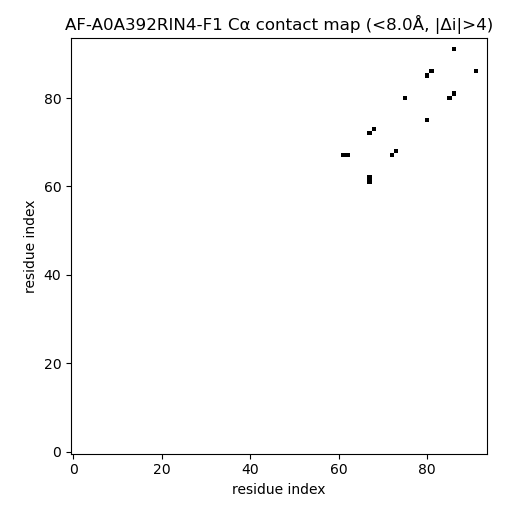 C 1
ATOM 591 O O . GLU A 1 80 ? 9.975 -5.435 -6.564 1.00 87.94 80 GLU A O 1
ATOM 596 N N . LYS A 1 81 ? 9.666 -4.174 -8.394 1.00 84.00 81 LYS A N 1
ATOM 597 C CA . LYS A 1 81 ? 8.450 -4.874 -8.839 1.00 84.00 81 LYS A CA 1
ATOM 598 C C . LYS A 1 81 ? 8.650 -6.380 -8.967 1.00 84.00 81 LYS A C 1
ATOM 600 O O . LYS A 1 81 ? 7.791 -7.131 -8.519 1.00 84.00 81 LYS A O 1
ATOM 605 N N . SER A 1 82 ? 9.761 -6.829 -9.551 1.00 80.94 82 SER A N 1
ATOM 606 C CA . SER A 1 82 ? 10.039 -8.259 -9.745 1.00 80.94 82 SER A CA 1
ATOM 607 C C . SER A 1 82 ? 10.242 -9.006 -8.426 1.00 80.94 82 SER A C 1
ATOM 609 O O . SER A 1 82 ? 9.838 -10.157 -8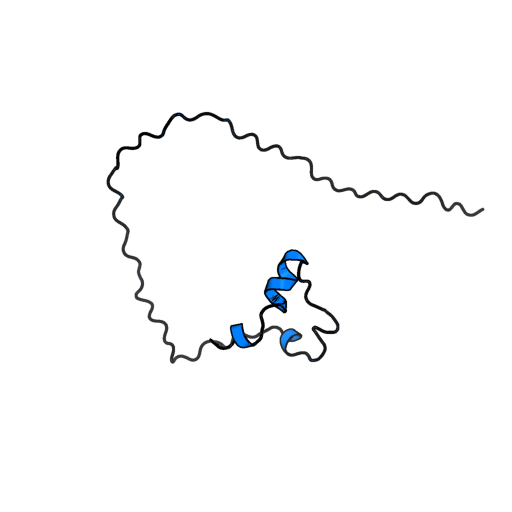.316 1.00 80.94 82 SER A O 1
ATOM 611 N N . ILE A 1 83 ? 10.807 -8.352 -7.412 1.00 84.12 83 ILE A N 1
ATOM 612 C CA . ILE A 1 83 ? 11.045 -8.947 -6.093 1.00 84.12 83 ILE A CA 1
ATOM 613 C C . ILE A 1 83 ? 9.735 -9.001 -5.296 1.00 84.12 83 ILE A C 1
ATOM 615 O O . ILE A 1 83 ? 9.415 -10.020 -4.700 1.00 84.12 83 ILE A O 1
ATOM 619 N N . ILE A 1 84 ? 8.935 -7.932 -5.319 1.00 82.12 84 ILE A N 1
ATOM 620 C CA . ILE A 1 84 ? 7.707 -7.833 -4.511 1.00 82.12 84 ILE A CA 1
ATOM 621 C C . ILE A 1 84 ? 6.541 -8.622 -5.130 1.00 82.12 84 ILE A C 1
ATOM 623 O O . ILE A 1 84 ? 5.812 -9.327 -4.425 1.00 82.12 84 ILE A O 1
ATOM 627 N N . LEU A 1 85 ? 6.342 -8.493 -6.446 1.00 76.62 85 LEU A N 1
ATOM 628 C CA . LEU A 1 85 ? 5.213 -9.094 -7.169 1.00 76.62 85 LEU A CA 1
ATOM 629 C C . LEU A 1 85 ? 5.576 -10.433 -7.822 1.00 76.62 85 LEU A C 1
ATOM 631 O O . LEU A 1 85 ? 4.679 -11.212 -8.124 1.00 76.62 85 LEU A O 1
ATOM 635 N N . GLY A 1 86 ? 6.865 -10.694 -8.059 1.00 72.06 86 GLY A N 1
ATOM 636 C CA . GLY A 1 86 ? 7.336 -11.908 -8.731 1.00 72.06 86 GLY A CA 1
ATOM 637 C C . GLY A 1 86 ? 7.646 -13.081 -7.801 1.00 72.06 86 GLY A C 1
ATOM 638 O O . GLY A 1 86 ? 7.930 -14.165 -8.302 1.00 72.06 86 GLY A O 1
ATOM 639 N N . MET A 1 87 ? 7.569 -12.913 -6.473 1.00 70.19 87 MET A N 1
ATOM 640 C CA . MET A 1 87 ? 7.608 -14.057 -5.556 1.00 70.19 87 MET A CA 1
ATOM 641 C C . MET A 1 87 ? 6.377 -14.937 -5.775 1.00 70.19 87 MET A C 1
ATOM 643 O O . MET A 1 87 ? 5.249 -14.525 -5.477 1.00 70.19 87 MET A O 1
ATOM 647 N N . THR A 1 88 ? 6.619 -16.144 -6.284 1.00 63.25 88 THR A N 1
ATOM 648 C CA . THR A 1 88 ? 5.611 -17.181 -6.500 1.00 63.25 88 THR A CA 1
ATOM 649 C C . THR A 1 88 ? 4.955 -17.593 -5.175 1.00 63.25 88 THR A C 1
ATOM 651 O O . THR A 1 88 ? 5.610 -17.525 -4.132 1.00 63.25 88 THR A O 1
ATOM 654 N N . PRO A 1 89 ? 3.674 -18.014 -5.188 1.00 66.69 89 PRO A N 1
ATOM 655 C CA . PRO A 1 89 ? 2.940 -18.411 -3.982 1.00 66.69 89 PRO A CA 1
ATOM 656 C C . PRO A 1 89 ? 3.695 -19.425 -3.110 1.00 66.69 89 PRO A C 1
ATOM 658 O O . PRO A 1 89 ? 3.746 -19.252 -1.898 1.00 66.69 89 PRO A O 1
ATOM 661 N N . ASP A 1 90 ? 4.376 -20.389 -3.735 1.00 62.53 90 ASP A N 1
ATOM 662 C CA . ASP A 1 90 ? 5.147 -21.444 -3.059 1.00 62.53 90 ASP A CA 1
ATOM 663 C C . ASP A 1 90 ? 6.273 -20.919 -2.154 1.00 62.53 90 ASP A C 1
ATOM 665 O O . ASP A 1 90 ? 6.640 -21.572 -1.184 1.00 62.53 90 ASP A O 1
ATOM 669 N N . ALA A 1 91 ? 6.816 -19.728 -2.424 1.00 64.88 91 ALA A N 1
ATOM 670 C CA . ALA A 1 91 ? 7.855 -19.123 -1.588 1.00 64.88 91 ALA A CA 1
ATOM 671 C C . ALA A 1 91 ? 7.298 -18.433 -0.324 1.00 64.88 91 ALA A C 1
ATOM 673 O O . ALA A 1 91 ? 8.078 -17.927 0.480 1.00 64.88 91 ALA A O 1
ATOM 674 N N . ARG A 1 92 ? 5.966 -18.347 -0.170 1.00 63.94 92 ARG A N 1
ATOM 675 C CA . ARG A 1 92 ? 5.280 -17.673 0.951 1.00 63.94 92 ARG A CA 1
ATOM 676 C C . ARG A 1 92 ? 4.711 -18.649 1.995 1.00 63.94 92 ARG A C 1
ATOM 678 O O . ARG A 1 92 ? 4.260 -18.190 3.037 1.00 63.94 92 ARG A O 1
ATOM 685 N N . GLU A 1 93 ? 4.727 -19.954 1.717 1.00 68.75 93 GLU A N 1
ATOM 686 C CA . GLU A 1 93 ? 4.232 -21.047 2.578 1.00 68.75 93 GLU A CA 1
ATOM 687 C C . GLU A 1 93 ? 5.383 -21.680 3.393 1.00 68.75 93 GLU A C 1
ATOM 689 O O . GLU A 1 93 ? 5.692 -22.863 3.254 1.00 68.75 93 GLU A O 1
ATOM 694 N N . THR A 1 94 ? 6.088 -20.896 4.213 1.00 52.91 94 THR A N 1
ATOM 695 C CA . THR A 1 94 ? 7.079 -21.410 5.187 1.00 52.91 94 THR A CA 1
ATOM 696 C C . THR A 1 94 ? 6.765 -20.862 6.566 1.00 52.91 94 THR A C 1
ATOM 698 O O . THR A 1 94 ? 6.817 -21.656 7.529 1.00 52.91 94 THR A O 1
#